Protein AF-A0A9D5L2H2-F1 (afdb_monomer_lite)

Sequence (127 aa):
MCIFLFWACKDDEPVLTFNGHTYTYNIGDNKTLVATLNGVRITEKDGEVVFYTPDNKIGSFTLNALIPGHDSVSIAGVELTTLPDNSGIAFKGEAIVSETEKIVFDGTIINTVLTINIDTVPLSQQS

pLDDT: mean 82.9, std 18.1, range [35.53, 98.31]

Radius of gyration: 18.74 Å; chains: 1; bounding box: 54×39×61 Å

Foldseek 3Di:
DDDDDPDPDPPPDPQPDQAPHKDKAFQDDPQLEFEAEQNHTDNDRGWMWIWHDNGQQWIKIWTAPRDPPDRIDIDGGWGWDQDPVSQWIKTWDKAAPDPFWIKTKIWIQGPSHTYMYIYIDTDPPPD

Structure (mmCIF, N/CA/C/O backbone):
data_AF-A0A9D5L2H2-F1
#
_entry.id   AF-A0A9D5L2H2-F1
#
loop_
_atom_site.group_PDB
_atom_site.id
_atom_site.type_symbol
_atom_site.label_atom_id
_atom_site.label_alt_id
_atom_site.label_comp_id
_atom_site.label_asym_id
_atom_site.label_entity_id
_atom_site.label_seq_id
_atom_site.pdbx_PDB_ins_code
_atom_site.Cartn_x
_atom_site.Cartn_y
_atom_site.Cartn_z
_atom_site.occupancy
_atom_site.B_iso_or_equiv
_atom_site.auth_seq_id
_atom_site.auth_comp_id
_atom_site.auth_asym_id
_atom_site.auth_atom_id
_atom_site.pdbx_PDB_model_num
ATOM 1 N N . MET A 1 1 ? 37.220 -1.274 -47.330 1.00 39.69 1 MET A N 1
ATOM 2 C CA . MET A 1 1 ? 37.584 -1.102 -45.909 1.00 39.69 1 MET A CA 1
ATOM 3 C C . MET A 1 1 ? 36.446 -0.340 -45.248 1.00 39.69 1 MET A C 1
ATOM 5 O O . MET A 1 1 ? 36.389 0.874 -45.371 1.00 39.69 1 MET A O 1
ATOM 9 N N . CYS A 1 2 ? 35.468 -1.056 -44.693 1.00 35.53 2 CYS A N 1
ATOM 10 C CA . CYS A 1 2 ? 34.311 -0.455 -44.029 1.00 35.53 2 CYS A CA 1
ATOM 11 C C . CYS A 1 2 ? 34.608 -0.394 -42.534 1.00 35.53 2 CYS A C 1
ATOM 13 O O . CYS A 1 2 ? 34.794 -1.427 -41.896 1.00 35.53 2 CYS A O 1
ATOM 15 N N . ILE A 1 3 ? 34.712 0.822 -42.009 1.00 46.62 3 ILE A N 1
ATOM 16 C CA . ILE A 1 3 ? 34.893 1.078 -40.585 1.00 46.62 3 ILE A CA 1
ATOM 17 C C . ILE A 1 3 ? 33.497 1.047 -39.959 1.00 46.62 3 ILE A C 1
ATOM 19 O O . ILE A 1 3 ? 32.692 1.945 -40.194 1.00 46.62 3 ILE A O 1
ATOM 23 N N . PHE A 1 4 ? 33.205 -0.004 -39.195 1.00 37.72 4 PHE A N 1
ATOM 24 C CA . PHE A 1 4 ? 32.043 -0.058 -38.313 1.00 37.72 4 PHE A CA 1
ATOM 25 C C . PHE A 1 4 ? 32.435 0.590 -36.984 1.00 37.72 4 PHE A C 1
ATOM 27 O O . PHE A 1 4 ? 33.163 0.000 -36.188 1.00 37.72 4 PHE A O 1
ATOM 34 N N . LEU A 1 5 ? 31.989 1.825 -36.760 1.00 45.66 5 LEU A N 1
ATOM 35 C CA . LEU A 1 5 ? 32.039 2.443 -35.439 1.00 45.66 5 LEU A CA 1
ATOM 36 C C . LEU A 1 5 ? 30.825 1.939 -34.661 1.00 45.66 5 LEU A C 1
ATOM 38 O O . LEU A 1 5 ? 29.716 2.440 -34.836 1.00 45.66 5 LEU A O 1
ATOM 42 N N . PHE A 1 6 ? 31.037 0.917 -33.834 1.00 41.62 6 PHE A N 1
ATOM 43 C CA . PHE A 1 6 ? 30.082 0.547 -32.800 1.00 41.62 6 PHE A CA 1
ATOM 44 C C . PHE A 1 6 ? 29.955 1.734 -31.844 1.00 41.62 6 PHE A C 1
ATOM 46 O O . PHE A 1 6 ? 30.885 2.057 -31.105 1.00 41.62 6 PHE A O 1
ATOM 53 N N . TRP A 1 7 ? 28.809 2.411 -31.893 1.00 40.84 7 TRP A N 1
ATOM 54 C CA . TRP A 1 7 ? 28.344 3.197 -30.761 1.00 40.84 7 TRP A CA 1
ATOM 55 C C . TRP A 1 7 ? 28.297 2.257 -29.560 1.00 40.84 7 TRP A C 1
ATOM 57 O O . TRP A 1 7 ? 27.626 1.225 -29.605 1.00 40.84 7 TRP A O 1
ATOM 67 N N . ALA A 1 8 ? 29.054 2.591 -28.518 1.00 37.38 8 ALA A N 1
ATOM 68 C CA . ALA A 1 8 ? 28.942 1.934 -27.232 1.00 37.38 8 ALA A CA 1
ATOM 69 C C . ALA A 1 8 ? 27.485 2.072 -26.771 1.00 37.38 8 ALA A C 1
ATOM 71 O O . ALA A 1 8 ? 27.028 3.179 -26.474 1.00 37.38 8 ALA A O 1
ATOM 72 N N . CYS A 1 9 ? 26.745 0.960 -26.777 1.00 41.16 9 CYS A N 1
ATOM 73 C CA . CYS A 1 9 ? 25.506 0.861 -26.025 1.00 41.16 9 CYS A CA 1
ATOM 74 C C . CYS A 1 9 ? 25.883 1.136 -24.575 1.00 41.16 9 CYS A C 1
ATOM 76 O O . CYS A 1 9 ? 26.729 0.450 -24.005 1.00 41.16 9 CYS A O 1
ATOM 78 N N . LYS A 1 10 ? 25.321 2.207 -24.022 1.00 43.88 10 LYS A N 1
ATOM 79 C CA . LYS A 1 10 ? 25.312 2.423 -22.585 1.00 43.88 10 LYS A CA 1
ATOM 80 C C . LYS A 1 10 ? 24.531 1.233 -22.040 1.00 43.88 10 LYS A C 1
ATOM 82 O O . LYS A 1 10 ? 23.379 1.081 -22.432 1.00 43.88 10 LYS A O 1
ATOM 87 N N . ASP A 1 11 ? 25.199 0.357 -21.295 1.00 43.47 11 ASP A N 1
ATOM 88 C CA . ASP A 1 11 ? 24.562 -0.785 -20.650 1.00 43.47 11 ASP A CA 1
ATOM 89 C C . ASP A 1 11 ? 23.291 -0.280 -19.964 1.00 43.47 11 ASP A C 1
ATOM 91 O O . ASP A 1 11 ? 23.359 0.597 -19.098 1.00 43.47 11 ASP A O 1
ATOM 95 N N . ASP A 1 12 ? 22.141 -0.755 -20.445 1.00 49.25 12 ASP A N 1
ATOM 96 C CA . ASP A 1 12 ? 20.851 -0.499 -19.828 1.00 49.25 12 ASP A CA 1
ATOM 97 C C . ASP A 1 12 ? 20.956 -1.026 -18.397 1.00 49.25 12 ASP A C 1
ATOM 99 O O . ASP A 1 12 ? 20.982 -2.237 -18.161 1.00 49.25 12 ASP A O 1
ATOM 103 N N . GLU A 1 13 ? 21.075 -0.112 -17.432 1.00 46.97 13 GLU A N 1
ATOM 104 C CA . GLU A 1 13 ? 20.855 -0.463 -16.037 1.00 46.97 13 GLU A CA 1
ATOM 105 C C . GLU A 1 13 ? 19.493 -1.160 -15.974 1.00 46.97 13 GLU A C 1
ATOM 107 O O . GLU A 1 13 ? 18.538 -0.663 -16.582 1.00 46.97 13 GLU A O 1
ATOM 112 N N . PRO A 1 14 ? 19.377 -2.324 -15.312 1.00 47.28 14 PRO A N 1
ATOM 113 C CA . PRO A 1 14 ? 18.119 -3.043 -15.258 1.00 47.28 14 PRO A CA 1
ATOM 114 C C . PRO A 1 14 ? 17.104 -2.178 -14.512 1.00 47.28 14 PRO A C 1
ATOM 116 O O . PRO A 1 14 ? 17.044 -2.174 -13.285 1.00 47.28 14 PRO A O 1
ATOM 119 N N . VAL A 1 15 ? 16.301 -1.428 -15.263 1.00 54.47 15 VAL A N 1
ATOM 120 C CA . VAL A 1 15 ? 15.156 -0.707 -14.724 1.00 54.47 15 VAL A CA 1
ATOM 121 C C . VAL A 1 15 ? 14.212 -1.777 -14.199 1.00 54.47 15 VAL A C 1
ATOM 123 O O . VAL A 1 15 ? 13.668 -2.569 -14.976 1.00 54.47 15 VAL A O 1
ATOM 126 N N . LEU A 1 16 ? 14.036 -1.833 -12.877 1.00 61.59 16 LEU A N 1
ATOM 127 C CA . LEU A 1 16 ? 13.024 -2.682 -12.257 1.00 61.59 16 LEU A CA 1
ATOM 128 C C . LEU A 1 16 ? 11.674 -2.354 -12.898 1.00 61.59 16 LEU A C 1
ATOM 130 O O . LEU A 1 16 ? 11.125 -1.269 -12.710 1.00 61.59 16 LEU A O 1
ATOM 134 N N . THR A 1 17 ? 11.179 -3.279 -13.718 1.00 62.12 17 THR A N 1
ATOM 135 C CA . THR A 1 17 ? 9.981 -3.071 -14.526 1.00 62.12 17 THR A CA 1
ATOM 136 C C . THR A 1 17 ? 8.848 -3.918 -13.968 1.00 62.12 17 THR A C 1
ATOM 138 O O . THR A 1 17 ? 8.903 -5.142 -14.044 1.00 62.12 17 THR A O 1
ATOM 141 N N . PHE A 1 18 ? 7.819 -3.259 -13.430 1.00 69.81 18 PHE A N 1
ATOM 142 C CA . PHE A 1 18 ? 6.609 -3.893 -12.897 1.00 69.81 18 PHE A CA 1
ATOM 143 C C . PHE A 1 18 ? 5.391 -3.734 -13.834 1.00 69.81 18 PHE A C 1
ATOM 145 O O . PHE A 1 18 ? 4.295 -4.195 -13.518 1.00 69.81 18 PHE A O 1
ATOM 152 N N . ASN A 1 19 ? 5.575 -3.085 -14.990 1.00 67.94 19 ASN A N 1
ATOM 153 C CA . ASN A 1 19 ? 4.506 -2.662 -15.899 1.00 67.94 19 ASN A CA 1
ATOM 154 C C . ASN A 1 19 ? 3.540 -3.788 -16.280 1.00 67.94 19 ASN A C 1
ATOM 156 O O . ASN A 1 19 ? 3.940 -4.790 -16.870 1.00 67.94 19 ASN A O 1
ATOM 160 N N . GLY A 1 20 ? 2.250 -3.568 -16.017 1.00 66.56 20 GLY A N 1
ATOM 161 C CA . GLY A 1 20 ? 1.171 -4.451 -16.458 1.00 66.56 20 GLY A CA 1
ATOM 162 C C . GLY A 1 20 ? 1.059 -5.752 -15.663 1.00 66.56 20 GLY A C 1
ATOM 163 O O . GLY A 1 20 ? 0.331 -6.654 -16.078 1.00 66.56 20 GLY A O 1
ATOM 164 N N . HIS A 1 21 ? 1.745 -5.855 -14.524 1.00 76.19 21 HIS A N 1
ATOM 165 C CA . HIS A 1 21 ? 1.717 -7.030 -13.664 1.00 76.19 21 HIS A CA 1
ATOM 166 C C . HIS A 1 21 ? 1.126 -6.708 -12.290 1.00 76.19 21 HIS A C 1
ATOM 168 O O . HIS A 1 21 ? 1.289 -5.618 -11.743 1.00 76.19 21 HIS A O 1
ATOM 174 N N . THR A 1 22 ? 0.408 -7.687 -11.743 1.00 83.31 22 THR A N 1
ATOM 175 C CA . THR A 1 22 ? -0.062 -7.678 -10.355 1.00 83.31 22 THR A CA 1
ATOM 176 C C . THR A 1 22 ? 0.908 -8.501 -9.517 1.00 83.31 22 THR A C 1
ATOM 178 O O . THR A 1 22 ? 1.263 -9.614 -9.907 1.00 83.31 22 THR A O 1
ATOM 181 N N . TYR A 1 23 ? 1.319 -7.960 -8.376 1.00 87.00 23 TYR A N 1
ATOM 182 C CA . TYR A 1 23 ? 2.245 -8.585 -7.441 1.00 87.00 23 TYR A CA 1
ATOM 183 C C . TYR A 1 23 ? 1.581 -8.712 -6.077 1.00 87.00 23 TYR A C 1
ATOM 185 O O . TYR A 1 23 ? 1.032 -7.743 -5.558 1.00 87.00 23 TYR A O 1
ATOM 193 N N . THR A 1 24 ? 1.660 -9.900 -5.490 1.00 88.81 24 THR A N 1
ATOM 194 C CA . THR A 1 24 ? 1.123 -10.182 -4.157 1.00 88.81 24 THR A CA 1
ATOM 195 C C . THR A 1 24 ? 2.273 -10.340 -3.167 1.00 88.81 24 THR A C 1
ATOM 197 O O . THR A 1 24 ? 3.195 -11.126 -3.396 1.00 88.81 24 THR A O 1
ATOM 200 N N . TYR A 1 25 ? 2.216 -9.588 -2.072 1.00 87.12 25 TYR A N 1
ATOM 201 C CA . TYR A 1 25 ? 3.207 -9.562 -1.001 1.00 87.12 25 TYR A CA 1
ATOM 202 C C . TYR A 1 25 ? 2.545 -9.988 0.307 1.00 87.12 25 TYR A C 1
ATOM 204 O O . TYR A 1 25 ? 1.572 -9.368 0.711 1.00 87.12 25 TYR A O 1
ATOM 212 N N . ASN A 1 26 ? 3.087 -10.998 0.992 1.00 86.62 26 ASN A N 1
ATOM 213 C CA . ASN A 1 26 ? 2.444 -11.601 2.167 1.00 86.62 26 ASN A CA 1
ATOM 214 C C . ASN A 1 26 ? 3.339 -11.553 3.405 1.00 86.62 26 ASN A C 1
ATOM 216 O O . ASN A 1 26 ? 4.563 -11.717 3.314 1.00 86.62 26 ASN A O 1
ATOM 220 N N . ILE A 1 27 ? 2.724 -11.384 4.577 1.00 78.81 27 ILE A N 1
ATOM 221 C CA . ILE A 1 27 ? 3.388 -11.561 5.866 1.00 78.81 27 ILE A CA 1
ATOM 222 C C . ILE A 1 27 ? 3.557 -13.064 6.102 1.00 78.81 27 ILE A C 1
ATOM 224 O O . ILE A 1 27 ? 2.619 -13.772 6.445 1.00 78.81 27 ILE A O 1
ATOM 228 N N . GLY A 1 28 ? 4.770 -13.582 5.913 1.00 71.31 28 GLY A N 1
ATOM 229 C CA . GLY A 1 28 ? 5.041 -15.005 6.128 1.00 71.31 28 GLY A CA 1
ATOM 230 C C . GLY A 1 28 ? 6.068 -15.585 5.166 1.00 71.31 28 GLY A C 1
ATOM 231 O O . GLY A 1 28 ? 7.090 -14.952 4.889 1.00 71.31 28 GLY A O 1
ATOM 232 N N . ASP A 1 29 ? 5.825 -16.821 4.718 1.00 53.50 29 ASP A N 1
ATOM 233 C CA . ASP A 1 29 ? 6.781 -17.624 3.950 1.00 53.50 29 ASP A CA 1
ATOM 234 C C . ASP A 1 29 ? 7.254 -16.875 2.688 1.00 53.50 29 ASP A C 1
ATOM 236 O O . ASP A 1 29 ? 6.457 -16.402 1.883 1.00 53.50 29 ASP A O 1
ATOM 240 N N . ASN A 1 30 ? 8.583 -16.755 2.559 1.00 59.62 30 ASN A N 1
ATOM 241 C CA . ASN A 1 30 ? 9.364 -15.934 1.614 1.00 59.62 30 ASN A CA 1
ATOM 242 C C . ASN A 1 30 ? 9.543 -14.427 1.920 1.00 59.62 30 ASN A C 1
ATOM 244 O O . ASN A 1 30 ? 10.266 -13.773 1.174 1.00 59.62 30 ASN A O 1
ATOM 248 N N . LYS A 1 31 ? 9.018 -13.887 3.037 1.00 64.69 31 LYS A N 1
ATOM 249 C CA . LYS A 1 31 ? 9.293 -12.526 3.577 1.00 64.69 31 LYS A CA 1
ATOM 250 C C . LYS A 1 31 ? 9.336 -11.401 2.528 1.00 64.69 31 LYS A C 1
ATOM 252 O O . LYS A 1 31 ? 10.200 -10.526 2.589 1.00 64.69 31 LYS A O 1
ATOM 257 N N . THR A 1 32 ? 8.411 -11.405 1.574 1.00 86.25 32 THR A N 1
ATOM 258 C CA . THR A 1 32 ? 8.345 -10.343 0.561 1.00 86.25 32 THR A CA 1
ATOM 259 C C . THR A 1 32 ? 7.601 -9.106 1.069 1.00 86.25 32 THR A C 1
ATOM 261 O O . THR A 1 32 ? 7.681 -8.069 0.423 1.00 86.25 32 THR A O 1
ATOM 264 N N . LEU A 1 33 ? 6.948 -9.172 2.241 1.00 90.69 33 LEU A N 1
ATOM 265 C CA . LEU A 1 33 ? 6.288 -8.042 2.900 1.00 90.69 33 LEU A CA 1
ATOM 266 C C . LEU A 1 33 ? 6.905 -7.716 4.269 1.00 90.69 33 LEU A C 1
ATOM 268 O O . LEU A 1 33 ? 7.042 -8.573 5.147 1.00 90.69 33 LEU A O 1
ATOM 272 N N . VAL A 1 34 ? 7.214 -6.439 4.474 1.00 92.50 34 VAL A N 1
ATOM 273 C CA . VAL A 1 34 ? 7.539 -5.836 5.766 1.00 92.50 34 VAL A CA 1
ATOM 274 C C . VAL A 1 34 ? 6.549 -4.705 6.020 1.00 92.50 34 VAL A C 1
ATOM 276 O O . VAL A 1 34 ? 6.673 -3.641 5.427 1.00 92.50 34 VAL A O 1
ATOM 279 N N . ALA A 1 35 ? 5.572 -4.930 6.896 1.00 93.00 35 ALA A N 1
ATOM 280 C CA . ALA A 1 35 ? 4.545 -3.943 7.206 1.00 93.00 35 ALA A CA 1
ATOM 281 C C . ALA A 1 35 ? 4.639 -3.461 8.661 1.00 93.00 35 ALA A C 1
ATOM 283 O O . ALA A 1 35 ? 4.834 -4.262 9.584 1.00 93.00 35 ALA A O 1
ATOM 284 N N . THR A 1 36 ? 4.474 -2.157 8.856 1.00 94.88 36 THR A N 1
ATOM 285 C CA . THR A 1 36 ? 4.405 -1.500 10.165 1.00 94.88 36 THR A CA 1
ATOM 286 C C . THR A 1 36 ? 3.104 -0.709 10.250 1.00 94.88 36 THR A C 1
ATOM 288 O O . THR A 1 36 ? 2.799 0.042 9.329 1.00 94.88 36 THR A O 1
ATOM 291 N N . LEU A 1 37 ? 2.366 -0.849 11.351 1.00 94.88 37 LEU A N 1
ATOM 292 C CA . LEU A 1 37 ? 1.167 -0.073 11.663 1.00 94.88 37 LEU A CA 1
ATOM 293 C C . LEU A 1 37 ? 1.386 0.726 12.950 1.00 94.88 37 LEU A C 1
ATOM 295 O O . LEU A 1 37 ? 1.683 0.133 13.988 1.00 94.88 37 LEU A O 1
ATOM 299 N N . ASN A 1 38 ? 1.231 2.050 12.901 1.00 95.12 38 ASN A N 1
ATOM 300 C CA . ASN A 1 38 ? 1.420 2.959 14.039 1.00 95.12 38 ASN A CA 1
ATOM 301 C C . ASN A 1 38 ? 2.760 2.720 14.764 1.00 95.12 38 ASN A C 1
ATOM 303 O O . ASN A 1 38 ? 2.829 2.642 15.993 1.00 95.12 38 ASN A O 1
ATOM 307 N N . GLY A 1 39 ? 3.830 2.506 13.992 1.00 92.62 39 GLY A N 1
ATOM 308 C CA . GLY A 1 39 ? 5.170 2.192 14.502 1.00 92.62 39 GLY A CA 1
ATOM 309 C C . GLY A 1 39 ? 5.385 0.754 15.006 1.00 92.62 39 GLY A C 1
ATOM 310 O O . GLY A 1 39 ? 6.502 0.415 15.399 1.00 92.62 39 GLY A O 1
ATOM 311 N N . VAL A 1 40 ? 4.369 -0.115 14.975 1.00 93.62 40 VAL A N 1
ATOM 312 C CA . VAL A 1 40 ? 4.463 -1.520 15.406 1.00 93.62 40 VAL A CA 1
ATOM 313 C C . VAL A 1 40 ? 4.514 -2.452 14.200 1.00 93.62 40 VAL A C 1
ATOM 315 O O . VAL A 1 40 ? 3.675 -2.388 13.306 1.00 93.62 40 VAL A O 1
ATOM 318 N N . ARG A 1 41 ? 5.496 -3.358 14.168 1.00 91.75 41 ARG A N 1
ATOM 319 C CA . ARG A 1 41 ? 5.616 -4.345 13.088 1.00 91.75 41 ARG A CA 1
ATOM 320 C C . ARG A 1 41 ? 4.442 -5.325 13.122 1.00 91.75 41 ARG A C 1
ATOM 322 O O . ARG A 1 41 ? 4.229 -5.982 14.139 1.00 91.75 41 ARG A O 1
ATOM 329 N N . ILE A 1 42 ? 3.764 -5.488 11.990 1.00 88.62 42 ILE A N 1
ATOM 330 C CA . ILE A 1 42 ? 2.721 -6.500 11.823 1.00 88.62 42 ILE A CA 1
ATOM 331 C C . ILE A 1 42 ? 3.400 -7.860 11.622 1.00 88.62 42 ILE A C 1
ATOM 333 O O . ILE A 1 42 ? 4.285 -8.020 10.776 1.00 88.62 42 ILE A O 1
ATOM 337 N N . THR A 1 43 ? 3.021 -8.838 12.440 1.00 82.19 43 THR A N 1
ATOM 338 C CA . THR A 1 43 ? 3.553 -10.212 12.401 1.00 82.19 43 THR A CA 1
ATOM 339 C C . THR A 1 43 ? 2.466 -11.265 12.209 1.00 82.19 43 THR A C 1
ATOM 341 O O . THR A 1 43 ? 2.772 -12.458 12.187 1.00 82.19 43 THR A O 1
ATOM 344 N N . GLU A 1 44 ? 1.212 -10.836 12.066 1.00 72.25 44 GLU A N 1
ATOM 345 C CA . GLU A 1 44 ? 0.083 -11.720 11.802 1.00 72.25 44 GLU A CA 1
ATOM 346 C C . GLU A 1 44 ? 0.229 -12.381 10.433 1.00 72.25 44 GLU A C 1
ATOM 348 O O . GLU A 1 44 ? 0.582 -11.738 9.448 1.00 72.25 44 GLU A O 1
ATOM 353 N N . LYS A 1 45 ? -0.033 -13.688 10.387 1.00 67.19 45 LYS A N 1
ATOM 354 C CA . LYS A 1 45 ? 0.233 -14.551 9.229 1.00 67.19 45 LYS A CA 1
ATOM 355 C C . LYS A 1 45 ? -0.641 -14.237 8.003 1.00 67.19 45 LYS A C 1
ATOM 357 O O . LYS A 1 45 ? -0.327 -14.700 6.912 1.00 67.19 45 LYS A O 1
ATOM 362 N N . ASP A 1 46 ? -1.696 -13.447 8.182 1.00 76.56 46 ASP A N 1
ATOM 363 C CA . ASP A 1 46 ? -2.725 -13.223 7.164 1.00 76.56 46 ASP A CA 1
ATOM 364 C C . ASP A 1 46 ? -2.648 -11.832 6.508 1.00 76.56 46 ASP A C 1
ATOM 366 O O . ASP A 1 46 ? -3.456 -11.521 5.638 1.00 76.56 46 ASP A O 1
ATOM 370 N N . GLY A 1 47 ? -1.674 -10.994 6.885 1.00 88.06 47 GLY A N 1
ATOM 371 C CA . GLY A 1 47 ? -1.494 -9.686 6.255 1.00 88.06 47 GLY A CA 1
ATOM 372 C C . GLY A 1 47 ? -0.951 -9.798 4.827 1.00 88.06 47 GLY A C 1
ATOM 373 O O . GLY A 1 47 ? 0.056 -10.471 4.585 1.00 88.06 47 GLY A O 1
ATOM 374 N N . GLU A 1 48 ? -1.577 -9.095 3.886 1.00 92.56 48 GLU A N 1
ATOM 375 C CA . GLU A 1 48 ? -1.218 -9.113 2.464 1.00 92.56 48 GLU A CA 1
ATOM 376 C C . GLU A 1 48 ? -1.297 -7.706 1.846 1.00 92.56 48 GLU A C 1
ATOM 378 O O . GLU A 1 48 ? -2.145 -6.885 2.199 1.00 92.56 48 GLU A O 1
ATOM 383 N N . VAL A 1 49 ? -0.411 -7.431 0.886 1.00 93.88 49 VAL A N 1
ATOM 384 C CA . VAL A 1 49 ? -0.486 -6.279 -0.015 1.00 93.88 49 VAL A CA 1
ATOM 385 C C . VAL A 1 49 ? -0.513 -6.765 -1.458 1.00 93.88 49 VAL A C 1
ATOM 387 O O . VAL A 1 49 ? 0.436 -7.394 -1.927 1.00 93.88 49 VAL A O 1
ATOM 390 N N . VAL A 1 50 ? -1.562 -6.406 -2.194 1.00 94.25 50 VAL A N 1
ATOM 391 C CA . VAL A 1 50 ? -1.620 -6.574 -3.650 1.00 94.25 50 VAL A CA 1
ATOM 392 C C . VAL A 1 50 ? -1.250 -5.254 -4.311 1.00 94.25 50 VAL A C 1
ATOM 394 O O . VAL A 1 50 ? -1.945 -4.255 -4.141 1.00 94.25 50 VAL A O 1
ATOM 397 N N . PHE A 1 51 ? -0.162 -5.250 -5.071 1.00 93.62 51 PHE A N 1
ATOM 398 C CA . PHE A 1 51 ? 0.340 -4.100 -5.813 1.00 93.62 51 PHE A CA 1
ATOM 399 C C . PHE A 1 51 ? 0.114 -4.283 -7.312 1.00 93.62 51 PHE A C 1
ATOM 401 O O . PHE A 1 51 ? 0.357 -5.354 -7.870 1.00 93.62 51 PHE A O 1
ATOM 408 N N . TYR A 1 52 ? -0.290 -3.210 -7.978 1.00 93.06 52 TYR A N 1
ATOM 409 C CA . TYR A 1 52 ? -0.381 -3.144 -9.430 1.00 93.06 52 TYR A CA 1
ATOM 410 C C . TYR A 1 52 ? 0.118 -1.790 -9.929 1.00 93.06 52 TYR A C 1
ATOM 412 O O . TYR A 1 52 ? -0.153 -0.758 -9.317 1.00 93.06 52 TYR A O 1
ATOM 420 N N . THR A 1 53 ? 0.803 -1.785 -11.071 1.00 92.19 53 THR A N 1
ATOM 421 C CA . THR A 1 53 ? 1.163 -0.559 -11.787 1.00 92.19 53 THR A CA 1
ATOM 422 C C . THR A 1 53 ? 1.098 -0.774 -13.304 1.00 92.19 53 THR A C 1
ATOM 424 O O . THR A 1 53 ? 1.611 -1.777 -13.808 1.00 92.19 53 THR A O 1
ATOM 427 N N . PRO A 1 54 ? 0.473 0.139 -14.072 1.00 87.94 54 PRO A N 1
ATOM 428 C CA . PRO A 1 54 ? 0.500 0.069 -15.527 1.00 87.94 54 PRO A CA 1
ATOM 429 C C . PRO A 1 54 ? 1.840 0.529 -16.126 1.00 87.94 54 PRO A C 1
ATOM 431 O O . PRO A 1 54 ? 2.189 0.078 -17.214 1.00 87.94 54 PRO A O 1
ATOM 434 N N . ASP A 1 55 ? 2.570 1.431 -15.460 1.00 86.81 55 ASP A N 1
ATOM 435 C CA . ASP A 1 55 ? 3.667 2.190 -16.081 1.00 86.81 55 ASP A CA 1
ATOM 436 C C . ASP A 1 55 ? 4.840 2.562 -15.147 1.00 86.81 55 ASP A C 1
ATOM 438 O O . ASP A 1 55 ? 5.671 3.396 -15.516 1.00 86.81 55 ASP A O 1
ATOM 442 N N . ASN A 1 56 ? 4.914 1.975 -13.948 1.00 86.06 56 ASN A N 1
ATOM 443 C CA . ASN A 1 56 ? 5.871 2.281 -12.874 1.00 86.06 56 ASN A CA 1
ATOM 444 C C . ASN A 1 56 ? 5.844 3.738 -12.373 1.00 86.06 56 ASN A C 1
ATOM 446 O O . ASN A 1 56 ? 6.715 4.116 -11.591 1.00 86.06 56 ASN A O 1
ATOM 450 N N . LYS A 1 57 ? 4.874 4.559 -12.795 1.00 91.38 57 LYS A N 1
ATOM 451 C CA . LYS A 1 57 ? 4.702 5.949 -12.335 1.00 91.38 57 LYS A CA 1
ATOM 452 C C . LYS A 1 57 ? 3.488 6.102 -11.443 1.00 91.38 57 LYS A C 1
ATOM 454 O O . LYS A 1 57 ? 3.498 6.924 -10.534 1.00 91.38 57 LYS A O 1
ATOM 459 N N . ILE A 1 58 ? 2.448 5.320 -11.706 1.00 93.94 58 ILE A N 1
ATOM 460 C CA . ILE A 1 58 ? 1.235 5.292 -10.897 1.00 93.94 58 ILE A CA 1
ATOM 461 C C . ILE A 1 58 ? 0.996 3.862 -10.425 1.00 93.94 58 ILE A C 1
ATOM 463 O O . ILE A 1 58 ? 1.153 2.915 -11.188 1.00 93.94 58 ILE A O 1
ATOM 467 N N . GLY A 1 59 ? 0.622 3.690 -9.164 1.00 93.25 59 GLY A N 1
ATOM 468 C CA . GLY A 1 59 ? 0.326 2.401 -8.560 1.00 93.25 59 GLY A CA 1
ATOM 469 C C . GLY A 1 59 ? -1.062 2.345 -7.937 1.00 93.25 59 GLY A C 1
ATOM 470 O O . GLY A 1 59 ? -1.683 3.363 -7.616 1.00 93.25 59 GLY A O 1
ATOM 471 N N . SER A 1 60 ? -1.532 1.124 -7.734 1.00 95.50 60 SER A N 1
ATOM 472 C CA . SER A 1 60 ? -2.644 0.810 -6.848 1.00 95.50 60 SER A CA 1
ATOM 473 C C . SER A 1 60 ? -2.234 -0.278 -5.867 1.00 95.50 60 SER A C 1
ATOM 475 O O . SER A 1 60 ? -1.513 -1.208 -6.232 1.00 95.50 60 SER A O 1
ATOM 477 N N . PHE A 1 61 ? -2.734 -0.165 -4.644 1.00 96.31 61 PHE A N 1
ATOM 478 C CA . PHE A 1 61 ? -2.468 -1.070 -3.539 1.00 96.31 61 PHE A CA 1
ATOM 479 C C . PHE A 1 61 ? -3.792 -1.561 -2.960 1.00 96.31 61 PHE A C 1
ATOM 481 O O . PHE A 1 61 ? -4.724 -0.780 -2.786 1.00 96.31 61 PHE A O 1
ATOM 488 N N . THR A 1 62 ? -3.868 -2.844 -2.635 1.00 96.62 62 THR A N 1
ATOM 489 C CA . THR A 1 62 ? -4.921 -3.398 -1.779 1.00 96.62 62 THR A CA 1
ATOM 490 C C . THR A 1 62 ? -4.258 -3.940 -0.526 1.00 96.62 62 THR A C 1
ATOM 492 O O . THR A 1 62 ? -3.384 -4.796 -0.631 1.00 96.62 62 THR A O 1
ATOM 495 N N . LEU A 1 63 ? -4.629 -3.402 0.632 1.00 95.25 63 LEU A N 1
ATOM 496 C CA . LEU A 1 63 ? -4.122 -3.782 1.947 1.00 95.25 63 LEU A CA 1
ATOM 497 C C . LEU A 1 63 ? -5.133 -4.733 2.589 1.00 95.25 63 LEU A C 1
ATOM 499 O O . LEU A 1 63 ? -6.197 -4.288 3.017 1.00 95.25 63 LEU A O 1
ATOM 503 N N . ASN A 1 64 ? -4.814 -6.020 2.644 1.00 93.38 64 ASN A N 1
ATOM 504 C CA . ASN A 1 64 ? -5.694 -7.068 3.154 1.00 93.38 64 ASN A CA 1
ATOM 505 C C . ASN A 1 64 ? -5.290 -7.434 4.583 1.00 93.38 64 ASN A C 1
ATOM 507 O O . ASN A 1 64 ? -4.128 -7.760 4.827 1.00 93.38 64 ASN A O 1
ATOM 511 N N . ALA A 1 65 ? -6.241 -7.363 5.520 1.00 90.94 65 ALA A N 1
ATOM 512 C CA . ALA A 1 65 ? -6.037 -7.678 6.939 1.00 90.94 65 ALA A CA 1
ATOM 513 C C . ALA A 1 65 ? -4.852 -6.936 7.607 1.00 90.94 65 ALA A C 1
ATOM 515 O O . ALA A 1 65 ? -4.237 -7.439 8.543 1.00 90.94 65 ALA A O 1
ATOM 516 N N . LEU A 1 66 ? -4.514 -5.730 7.128 1.00 91.31 66 LEU A N 1
ATOM 517 C CA . LEU A 1 66 ? -3.447 -4.896 7.707 1.00 91.31 66 LEU A CA 1
ATOM 518 C C . LEU A 1 66 ? -3.976 -3.762 8.588 1.00 91.31 66 LEU A C 1
ATOM 520 O O . LEU A 1 66 ? -3.246 -3.276 9.450 1.00 91.31 66 LEU A O 1
ATOM 524 N N . ILE A 1 67 ? -5.217 -3.321 8.365 1.00 92.00 67 ILE A N 1
ATOM 525 C CA . ILE A 1 67 ? -5.829 -2.199 9.084 1.00 92.00 67 ILE A CA 1
ATOM 526 C C . ILE A 1 67 ? -6.935 -2.750 9.997 1.00 92.00 67 ILE A C 1
ATOM 528 O O . ILE A 1 67 ? -7.901 -3.324 9.493 1.00 92.00 67 ILE A O 1
ATOM 532 N N . PRO A 1 68 ? -6.833 -2.602 11.329 1.00 89.31 68 PRO A N 1
ATOM 533 C CA . PRO A 1 68 ? -7.840 -3.099 12.260 1.00 89.31 68 PRO A CA 1
ATOM 534 C C . PRO A 1 68 ? -9.242 -2.573 11.941 1.00 89.31 68 PRO A C 1
ATOM 536 O O . PRO A 1 68 ? -9.428 -1.384 11.711 1.00 89.31 68 PRO A O 1
ATOM 539 N N . GLY A 1 69 ? -10.238 -3.460 11.950 1.00 90.00 69 GLY A N 1
ATOM 540 C CA . GLY A 1 69 ? -11.623 -3.105 11.616 1.00 90.00 69 GLY A CA 1
ATOM 541 C C . GLY A 1 69 ? -11.923 -3.035 10.115 1.00 90.00 69 GLY A C 1
ATOM 542 O O . GLY A 1 69 ? -13.077 -2.815 9.750 1.00 90.00 69 GLY A O 1
ATOM 543 N N . HIS A 1 70 ? -10.929 -3.276 9.255 1.00 90.44 70 HIS A N 1
ATOM 544 C CA . HIS A 1 70 ? -11.083 -3.302 7.805 1.00 90.44 70 HIS A CA 1
ATOM 545 C C . HIS A 1 70 ? -10.522 -4.602 7.220 1.00 90.44 70 HIS A C 1
ATOM 547 O O . HIS A 1 70 ? -9.321 -4.856 7.286 1.00 90.44 70 HIS A O 1
ATOM 553 N N . ASP A 1 71 ? -11.381 -5.399 6.579 1.00 90.31 71 ASP A N 1
ATOM 554 C CA . ASP A 1 71 ? -10.943 -6.622 5.890 1.00 90.31 71 ASP A CA 1
ATOM 555 C C . ASP A 1 71 ? -9.979 -6.297 4.736 1.00 90.31 71 ASP A C 1
ATOM 557 O O . ASP A 1 71 ? -8.986 -6.992 4.520 1.00 90.31 71 ASP A O 1
ATOM 561 N N . SER A 1 72 ? -10.267 -5.215 4.005 1.00 93.94 72 SER A N 1
ATOM 562 C CA . SER A 1 72 ? -9.480 -4.741 2.868 1.00 93.94 72 SER A CA 1
ATOM 563 C C . SER A 1 72 ? -9.594 -3.225 2.707 1.00 93.94 72 SER A C 1
ATOM 565 O O . SER A 1 72 ? -10.688 -2.664 2.799 1.00 93.94 72 SER A O 1
ATOM 567 N N . VAL A 1 73 ? -8.476 -2.571 2.384 1.00 95.19 73 VAL A N 1
ATOM 568 C CA . VAL A 1 73 ? -8.411 -1.155 1.990 1.00 95.19 73 VAL A CA 1
ATOM 569 C C . VAL A 1 73 ? -7.779 -1.038 0.606 1.00 95.19 73 VAL A C 1
ATOM 571 O O . VAL A 1 73 ? -6.633 -1.437 0.407 1.00 95.19 73 VAL A O 1
ATOM 574 N N . SER A 1 74 ? -8.504 -0.458 -0.352 1.00 95.62 74 SER A N 1
ATOM 575 C CA . SER A 1 74 ? -8.020 -0.248 -1.722 1.00 95.62 74 SER A CA 1
ATOM 576 C C . SER A 1 74 ? -7.635 1.210 -1.960 1.00 95.62 74 SER A C 1
ATOM 578 O O . SER A 1 74 ? -8.419 2.122 -1.712 1.00 95.62 74 SER A O 1
ATOM 580 N N . ILE A 1 75 ? -6.433 1.419 -2.488 1.00 96.12 75 ILE A N 1
ATOM 581 C CA . ILE A 1 75 ? -5.837 2.727 -2.754 1.00 96.12 75 ILE A CA 1
ATOM 582 C C . ILE A 1 75 ? -5.396 2.745 -4.213 1.00 96.12 75 ILE A C 1
ATOM 584 O O . ILE A 1 75 ? -4.666 1.861 -4.657 1.00 96.12 75 ILE A O 1
ATOM 588 N N . ALA A 1 76 ? -5.824 3.744 -4.972 1.00 95.31 76 ALA A N 1
ATOM 589 C CA . ALA A 1 76 ? -5.474 3.891 -6.380 1.00 95.31 76 ALA A CA 1
ATOM 590 C C . ALA A 1 76 ? -4.865 5.268 -6.641 1.00 95.31 76 ALA A C 1
ATOM 592 O O . ALA A 1 76 ? -5.103 6.210 -5.889 1.00 95.31 76 ALA A O 1
ATOM 593 N N . GLY A 1 77 ? -4.105 5.388 -7.731 1.00 94.88 77 GLY A N 1
ATOM 594 C CA . GLY A 1 77 ? -3.528 6.670 -8.134 1.00 94.88 77 GLY A CA 1
ATOM 595 C C . GLY A 1 77 ? -2.324 7.093 -7.292 1.00 94.88 77 GLY A C 1
ATOM 596 O O . GLY A 1 77 ? -2.057 8.283 -7.180 1.00 94.88 77 GLY A O 1
ATOM 597 N N . VAL A 1 78 ? -1.611 6.143 -6.683 1.00 96.81 78 VAL A N 1
ATOM 598 C CA . VAL A 1 78 ? -0.429 6.441 -5.867 1.00 96.81 78 VAL A CA 1
ATOM 599 C C . VAL A 1 78 ? 0.744 6.767 -6.780 1.00 96.81 78 VAL A C 1
ATOM 601 O O . VAL A 1 78 ? 1.110 5.951 -7.622 1.00 96.81 78 VAL A O 1
ATOM 604 N N . GLU A 1 79 ? 1.351 7.937 -6.606 1.00 96.56 79 GLU A N 1
ATOM 605 C CA . GLU A 1 79 ? 2.567 8.298 -7.334 1.00 96.56 79 GLU A CA 1
ATOM 606 C C . GLU A 1 79 ? 3.744 7.417 -6.897 1.00 96.56 79 GLU A C 1
ATOM 608 O O . GLU A 1 79 ? 4.021 7.237 -5.707 1.00 96.56 79 GLU A O 1
ATOM 613 N N . LEU A 1 80 ? 4.449 6.877 -7.887 1.00 94.94 80 LEU A N 1
ATOM 614 C CA . LEU A 1 80 ? 5.617 6.026 -7.728 1.00 94.94 80 LEU A CA 1
ATOM 615 C C . LEU A 1 80 ? 6.857 6.795 -8.178 1.00 94.94 80 LEU A C 1
ATOM 617 O O . LEU A 1 80 ? 6.887 7.396 -9.250 1.00 94.94 80 LEU A O 1
ATOM 621 N N . THR A 1 81 ? 7.898 6.771 -7.353 1.00 94.88 81 THR A N 1
ATOM 622 C CA . THR A 1 81 ? 9.174 7.430 -7.637 1.00 94.88 81 THR A CA 1
ATOM 623 C C . THR A 1 81 ? 10.284 6.393 -7.660 1.00 94.88 81 THR A C 1
ATOM 625 O O . THR A 1 81 ? 10.523 5.725 -6.658 1.00 94.88 81 THR A O 1
ATOM 628 N N . THR A 1 82 ? 10.993 6.257 -8.780 1.00 91.62 82 THR A N 1
ATOM 629 C CA . THR A 1 82 ? 12.216 5.444 -8.830 1.00 91.62 82 THR A CA 1
ATOM 630 C C . THR A 1 82 ? 13.268 6.037 -7.892 1.00 91.62 82 THR A C 1
ATOM 632 O O . THR A 1 82 ? 13.485 7.251 -7.881 1.00 91.62 82 THR A O 1
ATOM 635 N N . LEU A 1 83 ? 13.908 5.190 -7.085 1.00 89.38 83 LEU A N 1
ATOM 636 C CA . LEU A 1 83 ? 14.972 5.617 -6.180 1.00 89.38 83 LEU A CA 1
ATOM 637 C C . LEU A 1 83 ? 16.180 6.161 -6.971 1.00 89.38 83 LEU A C 1
ATOM 639 O O . LEU A 1 83 ? 16.432 5.689 -8.079 1.00 89.38 83 LEU A O 1
ATOM 643 N N . PRO A 1 84 ? 16.955 7.124 -6.427 1.00 88.62 84 PRO A N 1
ATOM 644 C CA . PRO A 1 84 ? 18.059 7.762 -7.156 1.00 88.62 84 PRO A CA 1
ATOM 645 C C . PRO A 1 84 ? 19.152 6.807 -7.651 1.00 88.62 84 PRO A C 1
ATOM 647 O O . PRO A 1 84 ? 19.877 7.138 -8.583 1.00 88.62 84 PRO A O 1
ATOM 650 N N . ASP A 1 85 ? 19.289 5.653 -7.005 1.00 87.31 85 ASP A N 1
ATOM 651 C CA . ASP A 1 85 ? 20.247 4.595 -7.326 1.00 87.31 85 ASP A CA 1
ATOM 652 C C . ASP A 1 85 ? 19.638 3.471 -8.185 1.00 87.31 85 ASP A C 1
ATOM 654 O O . ASP A 1 85 ? 20.255 2.420 -8.342 1.00 87.31 85 ASP A O 1
ATOM 658 N N . ASN A 1 86 ? 18.416 3.665 -8.699 1.00 84.06 86 ASN A N 1
ATOM 659 C CA . ASN A 1 86 ? 17.638 2.683 -9.459 1.00 84.06 86 ASN A CA 1
ATOM 660 C C . ASN A 1 86 ? 17.409 1.341 -8.731 1.00 84.06 86 ASN A C 1
ATOM 662 O O . ASN A 1 86 ? 16.983 0.365 -9.347 1.00 84.06 86 ASN A O 1
ATOM 666 N N . SER A 1 87 ? 17.623 1.283 -7.410 1.00 87.81 87 SER A N 1
ATOM 667 C CA . SER A 1 87 ? 17.497 0.048 -6.621 1.00 87.81 87 SER A CA 1
ATOM 668 C C . SER A 1 87 ? 16.049 -0.384 -6.367 1.00 87.81 87 SER A C 1
ATOM 670 O O . SER A 1 87 ? 15.799 -1.509 -5.923 1.00 87.81 87 SER A O 1
ATOM 672 N N . GLY A 1 88 ? 15.081 0.497 -6.632 1.00 90.81 88 GLY A N 1
ATOM 673 C CA . GLY A 1 88 ? 13.683 0.252 -6.315 1.00 90.81 88 GLY A CA 1
ATOM 674 C C . GLY A 1 88 ? 12.753 1.416 -6.617 1.00 90.81 88 GLY A C 1
ATOM 675 O O . G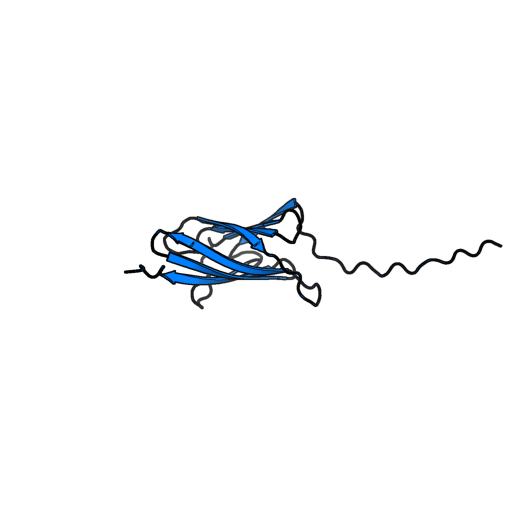LY A 1 88 ? 13.121 2.407 -7.252 1.00 90.81 88 GLY A O 1
ATOM 676 N N . ILE A 1 89 ? 11.527 1.274 -6.126 1.00 93.06 89 ILE A N 1
ATOM 677 C CA . ILE A 1 89 ? 10.464 2.279 -6.195 1.00 93.06 89 ILE A CA 1
ATOM 678 C C . ILE A 1 89 ? 10.124 2.711 -4.773 1.00 93.06 89 ILE A C 1
ATOM 680 O O . ILE A 1 89 ? 10.021 1.869 -3.887 1.00 93.06 89 ILE A O 1
ATOM 684 N N . ALA A 1 90 ? 9.922 4.006 -4.566 1.00 96.50 90 ALA A N 1
ATOM 685 C CA . ALA A 1 90 ? 9.343 4.586 -3.367 1.00 96.50 90 ALA A CA 1
ATOM 686 C C . ALA A 1 90 ? 7.941 5.124 -3.658 1.00 96.50 90 ALA A C 1
ATOM 688 O O . ALA A 1 90 ? 7.648 5.575 -4.768 1.00 96.50 90 ALA A O 1
ATOM 689 N N . PHE A 1 91 ? 7.085 5.104 -2.645 1.00 97.44 91 PHE 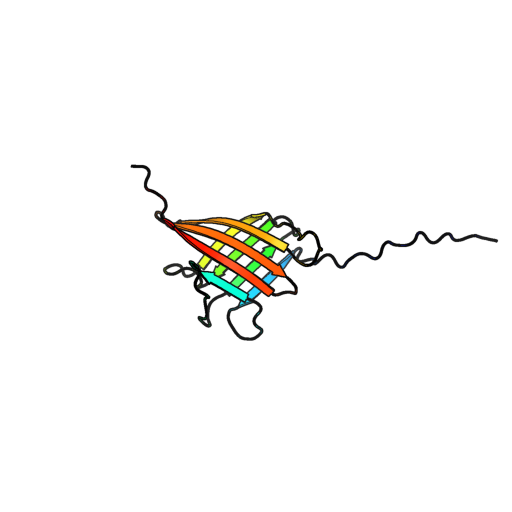A N 1
ATOM 690 C CA . PHE A 1 91 ? 5.730 5.631 -2.712 1.00 97.44 91 PHE A CA 1
ATOM 691 C C . PHE A 1 91 ? 5.324 6.222 -1.366 1.00 97.44 91 PHE A C 1
ATOM 693 O O . PHE A 1 91 ? 5.885 5.884 -0.324 1.00 97.44 91 PHE A O 1
ATOM 700 N N . LYS A 1 92 ? 4.345 7.123 -1.397 1.00 98.25 92 LYS A N 1
ATOM 701 C CA . LYS A 1 92 ? 3.708 7.690 -0.208 1.00 98.25 92 LYS A CA 1
ATOM 702 C C . LYS A 1 92 ? 2.327 8.224 -0.554 1.00 98.25 92 LYS A C 1
ATOM 704 O O . LYS A 1 92 ? 2.070 8.554 -1.711 1.00 98.25 92 LYS A O 1
ATOM 709 N N . GLY A 1 93 ? 1.467 8.362 0.442 1.00 96.62 93 GLY A N 1
ATOM 710 C CA . GLY A 1 93 ? 0.149 8.940 0.245 1.00 96.62 93 GLY A CA 1
ATOM 711 C C . GLY A 1 93 ? -0.717 8.892 1.489 1.00 96.62 93 GLY A C 1
ATOM 712 O O . GLY A 1 93 ? -0.263 8.590 2.592 1.00 96.62 93 GLY A O 1
ATOM 713 N N . GLU A 1 94 ? -1.989 9.199 1.282 1.00 96.06 94 GLU A N 1
ATOM 714 C CA . GLU A 1 94 ? -3.033 9.058 2.284 1.00 96.06 94 GLU A CA 1
ATOM 715 C C . GLU A 1 94 ? -4.311 8.524 1.637 1.00 96.06 94 GLU A C 1
ATOM 717 O O . GLU A 1 94 ? -4.549 8.731 0.446 1.00 96.06 94 GLU A O 1
ATOM 722 N N . ALA A 1 95 ? -5.125 7.821 2.418 1.00 94.81 95 ALA A N 1
ATOM 723 C CA . ALA A 1 95 ? -6.413 7.303 1.974 1.00 94.81 95 ALA A CA 1
ATOM 724 C C . ALA A 1 95 ? -7.423 7.349 3.120 1.00 94.81 95 ALA A C 1
ATOM 726 O O . ALA A 1 95 ? -7.119 6.942 4.238 1.00 94.81 95 ALA A O 1
ATOM 727 N N . ILE A 1 96 ? -8.632 7.835 2.845 1.00 94.25 96 ILE A N 1
ATOM 728 C CA . ILE A 1 96 ? -9.748 7.764 3.795 1.00 94.25 96 ILE A CA 1
A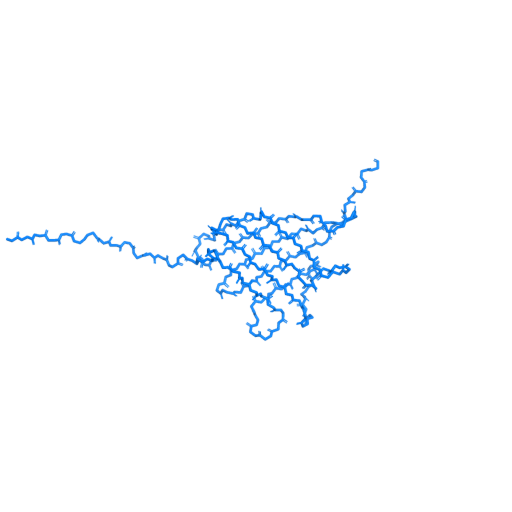TOM 729 C C . ILE A 1 96 ? -10.221 6.309 3.853 1.00 94.25 96 ILE A C 1
ATOM 731 O O . ILE A 1 96 ? -10.537 5.735 2.812 1.00 94.25 96 ILE A O 1
ATOM 735 N N . VAL A 1 97 ? -10.264 5.723 5.051 1.00 93.44 97 VAL A N 1
ATOM 736 C CA . VAL A 1 97 ? -10.654 4.313 5.254 1.00 93.44 97 VAL A CA 1
ATOM 737 C C . VAL A 1 97 ? -12.020 4.176 5.920 1.00 93.44 97 VAL A C 1
ATOM 739 O O . VAL A 1 97 ? -12.698 3.169 5.731 1.00 93.44 97 VAL A O 1
ATOM 742 N N . SER A 1 98 ? -12.472 5.209 6.634 1.00 90.75 98 SER A N 1
ATOM 743 C CA . SER A 1 98 ? -13.818 5.297 7.204 1.00 90.75 98 SER A CA 1
ATOM 744 C C . SER A 1 98 ? -14.281 6.753 7.317 1.00 90.75 98 SER A C 1
ATOM 746 O O . SER A 1 98 ? -13.539 7.683 7.008 1.00 90.75 98 SER A O 1
ATOM 748 N N . GLU A 1 99 ? -15.504 6.974 7.802 1.00 89.81 99 GLU A N 1
ATOM 749 C CA . GLU A 1 99 ? -16.033 8.322 8.072 1.00 89.81 99 GLU A CA 1
ATOM 750 C C . GLU A 1 99 ? -15.217 9.099 9.118 1.00 89.81 99 GLU A C 1
ATOM 752 O O . GLU A 1 99 ? -15.295 10.325 9.181 1.00 89.81 99 GLU A O 1
ATOM 757 N N . THR A 1 100 ? -14.435 8.401 9.945 1.00 91.06 100 THR A N 1
ATOM 758 C CA . THR A 1 100 ? -13.707 8.987 11.077 1.00 91.06 100 THR A CA 1
ATOM 759 C C . THR A 1 100 ? -12.203 8.790 11.000 1.00 91.06 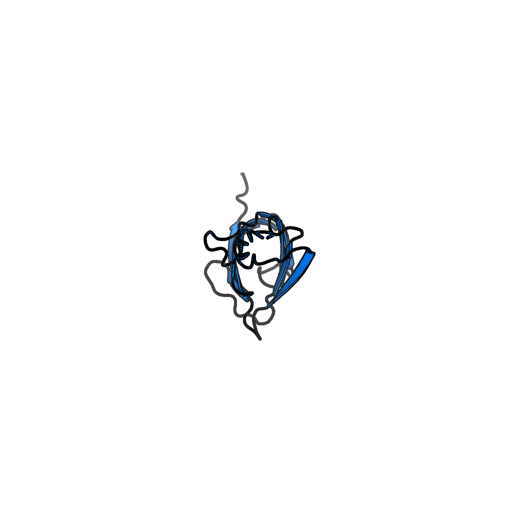100 THR A C 1
ATOM 761 O O . THR A 1 100 ? -11.492 9.267 11.881 1.00 91.06 100 THR A O 1
ATOM 764 N N . GLU A 1 101 ? -11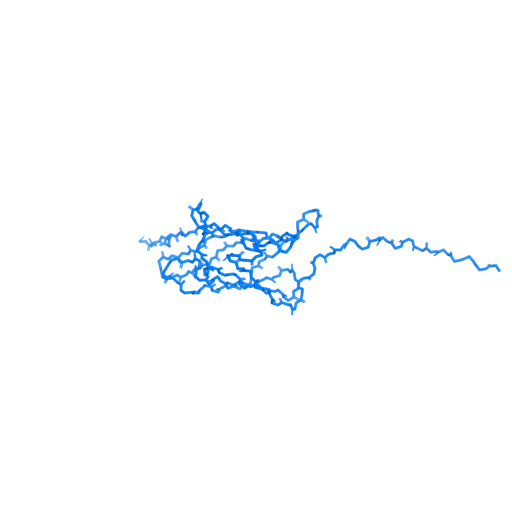.694 8.089 9.991 1.00 93.94 101 GLU A N 1
ATOM 765 C CA . GLU A 1 101 ? -10.294 7.678 9.938 1.00 93.94 101 GLU A CA 1
ATOM 766 C C . GLU A 1 101 ? -9.742 7.708 8.514 1.00 93.94 101 GLU A C 1
ATOM 768 O O . GLU A 1 101 ? -10.396 7.329 7.537 1.00 93.94 101 GLU A O 1
ATOM 773 N N . LYS A 1 102 ? -8.487 8.133 8.416 1.00 95.38 102 LYS A N 1
ATOM 774 C CA . LYS A 1 102 ? -7.644 7.938 7.245 1.00 95.38 102 LYS A CA 1
ATOM 775 C C . LYS A 1 102 ? -6.378 7.196 7.638 1.00 95.38 102 LYS A C 1
ATOM 777 O O . LYS A 1 102 ? -5.962 7.227 8.792 1.00 95.38 102 LYS A O 1
ATOM 782 N N . ILE A 1 103 ? -5.725 6.614 6.651 1.00 96.88 103 ILE A N 1
ATOM 783 C CA . ILE A 1 103 ? -4.349 6.152 6.766 1.00 96.88 103 ILE A CA 1
ATOM 784 C C . ILE A 1 103 ? -3.413 7.129 6.064 1.00 96.88 103 ILE A C 1
ATOM 786 O O . ILE A 1 103 ? -3.758 7.701 5.028 1.00 96.88 103 ILE A O 1
ATOM 790 N N . VAL A 1 104 ? -2.223 7.296 6.622 1.00 97.69 104 VAL A N 1
ATOM 791 C CA . VAL A 1 104 ? -1.061 7.907 5.975 1.00 97.69 104 VAL A CA 1
ATOM 792 C C . VAL A 1 104 ? -0.032 6.803 5.806 1.00 97.69 104 VAL A C 1
ATOM 794 O O . VAL A 1 104 ? 0.161 6.006 6.720 1.00 97.69 104 VAL A O 1
ATOM 797 N N . PHE A 1 105 ? 0.590 6.709 4.637 1.00 98.00 105 PHE A N 1
ATOM 798 C CA . PHE A 1 105 ? 1.519 5.624 4.355 1.00 98.00 105 PHE A CA 1
ATOM 799 C C . PHE A 1 105 ? 2.714 6.079 3.526 1.00 98.00 105 PHE A C 1
ATOM 801 O O . PHE A 1 105 ? 2.624 6.993 2.701 1.00 98.00 105 PHE A O 1
ATOM 808 N N . ASP A 1 106 ? 3.821 5.376 3.712 1.00 98.31 106 ASP A N 1
ATOM 809 C CA . ASP A 1 106 ? 5.015 5.435 2.881 1.00 98.31 106 ASP A CA 1
ATOM 810 C C . ASP A 1 106 ? 5.619 4.042 2.748 1.00 98.31 106 ASP A C 1
ATOM 812 O O . ASP A 1 106 ? 5.374 3.150 3.562 1.00 98.31 106 ASP A O 1
ATOM 816 N N . GLY A 1 107 ? 6.392 3.828 1.693 1.00 97.56 107 GLY A N 1
ATOM 817 C CA . GLY A 1 107 ? 7.028 2.543 1.503 1.00 97.56 107 GLY A CA 1
ATOM 818 C C . GLY A 1 107 ? 7.951 2.474 0.307 1.00 97.56 107 GLY A C 1
ATOM 819 O O . GLY A 1 107 ? 8.117 3.428 -0.459 1.00 97.56 107 GLY A O 1
ATOM 820 N N . THR A 1 108 ? 8.567 1.306 0.166 1.00 96.06 108 THR A N 1
ATOM 821 C CA . THR A 1 108 ? 9.474 0.982 -0.927 1.00 96.06 108 THR A CA 1
ATOM 822 C C . THR A 1 108 ? 9.251 -0.433 -1.441 1.00 96.06 108 THR A C 1
ATOM 824 O O . THR A 1 108 ? 8.814 -1.319 -0.710 1.00 96.06 108 THR A O 1
ATOM 827 N N . ILE A 1 109 ? 9.588 -0.656 -2.709 1.00 93.44 109 ILE A N 1
ATOM 828 C CA . ILE A 1 109 ? 9.768 -1.983 -3.296 1.00 93.44 109 ILE A CA 1
ATOM 829 C C . ILE A 1 109 ? 11.220 -2.063 -3.764 1.00 93.44 109 ILE A C 1
ATOM 831 O O . ILE A 1 109 ? 11.588 -1.416 -4.744 1.00 93.44 109 ILE A O 1
ATOM 835 N N . ILE A 1 110 ? 12.045 -2.834 -3.055 1.00 91.19 110 ILE A N 1
ATOM 836 C CA . ILE A 1 110 ? 13.481 -3.013 -3.333 1.00 91.19 110 ILE A CA 1
ATOM 837 C C . ILE A 1 110 ? 13.763 -4.509 -3.393 1.00 91.19 110 ILE A C 1
ATOM 839 O O . ILE A 1 110 ? 13.380 -5.240 -2.482 1.00 91.19 110 ILE A O 1
ATOM 843 N N . ASN A 1 111 ? 14.431 -4.982 -4.450 1.00 86.00 111 ASN A N 1
ATOM 844 C CA . ASN A 1 111 ? 14.763 -6.404 -4.625 1.00 86.00 111 ASN A CA 1
ATOM 845 C C . ASN A 1 111 ? 13.568 -7.345 -4.365 1.00 86.00 111 ASN A C 1
ATOM 847 O O . ASN A 1 111 ? 13.711 -8.365 -3.695 1.00 86.00 111 ASN A O 1
ATOM 851 N N . THR A 1 112 ? 12.379 -6.993 -4.870 1.00 85.25 112 THR A N 1
ATOM 852 C CA . THR A 1 112 ? 11.111 -7.739 -4.688 1.00 85.25 112 THR A CA 1
ATOM 853 C C . THR A 1 112 ? 10.565 -7.801 -3.255 1.00 85.25 112 THR A C 1
ATOM 855 O O . THR A 1 112 ? 9.613 -8.531 -2.998 1.00 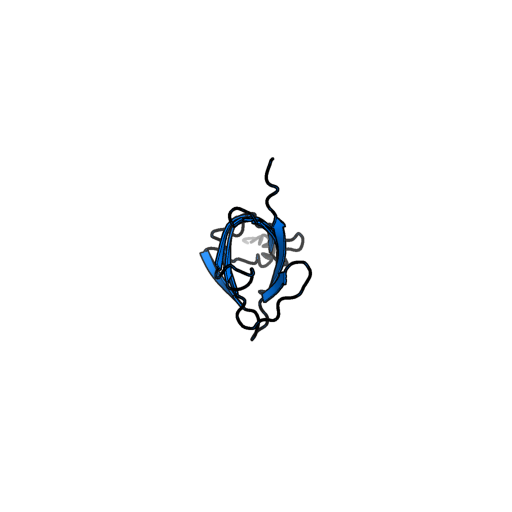85.25 112 THR A O 1
ATOM 858 N N . VAL A 1 113 ? 11.113 -7.014 -2.328 1.00 90.94 113 VAL A N 1
ATOM 859 C CA . VAL A 1 113 ? 10.576 -6.850 -0.973 1.00 90.94 113 VAL A CA 1
ATOM 860 C C . VAL A 1 113 ? 9.816 -5.532 -0.897 1.00 90.94 113 VAL A C 1
ATOM 862 O O . VAL A 1 113 ? 10.396 -4.471 -1.128 1.00 90.94 113 VAL A O 1
ATOM 865 N N . LEU A 1 114 ? 8.531 -5.606 -0.557 1.00 94.56 114 LEU A N 1
ATOM 866 C CA . LEU A 1 114 ? 7.694 -4.459 -0.236 1.00 94.56 114 LEU A CA 1
ATOM 867 C C . LEU A 1 114 ? 7.842 -4.136 1.251 1.00 94.56 114 LEU A C 1
ATOM 869 O O . LEU A 1 114 ? 7.535 -4.961 2.111 1.00 94.56 114 LEU A O 1
ATOM 873 N N . THR A 1 115 ? 8.306 -2.929 1.552 1.00 95.88 115 THR A N 1
ATOM 874 C CA . THR A 1 115 ? 8.259 -2.348 2.895 1.00 95.88 115 THR A CA 1
ATOM 875 C C . THR A 1 115 ? 7.209 -1.251 2.910 1.00 95.88 115 THR A C 1
ATOM 877 O O . THR A 1 115 ? 7.237 -0.389 2.039 1.00 95.88 115 THR A O 1
ATOM 880 N N . ILE A 1 116 ? 6.293 -1.273 3.874 1.00 97.44 116 ILE A N 1
ATOM 881 C CA . ILE A 1 116 ? 5.253 -0.255 4.027 1.00 97.44 116 ILE A CA 1
ATOM 882 C C . ILE A 1 116 ? 5.084 0.126 5.496 1.00 97.44 116 ILE A C 1
ATOM 884 O O . ILE A 1 116 ? 4.968 -0.733 6.372 1.00 97.44 116 ILE A O 1
ATOM 888 N N . ASN A 1 117 ? 5.070 1.425 5.755 1.00 98.00 117 ASN A N 1
ATOM 889 C CA . ASN A 1 117 ? 4.711 2.020 7.030 1.00 98.00 117 ASN A CA 1
ATOM 890 C C . ASN A 1 117 ? 3.338 2.663 6.879 1.00 98.00 117 ASN A C 1
ATOM 892 O O . ASN A 1 117 ? 3.065 3.317 5.872 1.00 98.00 117 ASN A O 1
ATOM 896 N N . ILE A 1 118 ? 2.472 2.443 7.860 1.00 97.44 118 ILE A N 1
ATOM 897 C CA . ILE A 1 118 ? 1.093 2.908 7.853 1.00 97.44 118 ILE A CA 1
ATOM 898 C C . ILE A 1 118 ? 0.797 3.516 9.217 1.00 97.44 118 ILE A C 1
ATOM 900 O O . ILE A 1 118 ? 1.007 2.867 10.238 1.00 97.44 118 ILE A O 1
ATOM 904 N N . ASP A 1 119 ? 0.251 4.722 9.229 1.00 97.00 119 ASP A N 1
ATOM 905 C CA . ASP A 1 119 ? -0.276 5.374 10.421 1.00 97.00 119 ASP A CA 1
ATOM 906 C C . ASP A 1 119 ? -1.776 5.619 10.247 1.00 97.00 119 ASP A C 1
ATOM 908 O O . ASP A 1 119 ? -2.211 6.192 9.247 1.00 97.00 119 ASP A O 1
ATOM 912 N N . THR A 1 120 ? -2.579 5.205 11.224 1.00 94.75 120 THR A N 1
ATOM 913 C CA . THR A 1 120 ? -4.011 5.526 11.291 1.00 94.75 120 THR A CA 1
ATOM 914 C C . THR A 1 120 ? -4.193 6.872 11.975 1.00 94.75 120 THR A C 1
ATOM 916 O O . THR A 1 120 ? -3.738 7.077 13.103 1.00 94.75 120 THR A O 1
ATOM 919 N N . VAL A 1 121 ? -4.877 7.794 11.306 1.00 95.06 121 VAL A N 1
ATOM 920 C CA . VAL A 1 121 ? -5.085 9.165 11.767 1.00 95.06 121 VAL A CA 1
ATOM 921 C C . VAL A 1 121 ? -6.586 9.460 11.803 1.00 95.06 121 VAL A C 1
ATOM 923 O O . VAL A 1 121 ? -7.254 9.320 10.774 1.00 95.06 121 VAL A O 1
ATOM 926 N N . PRO A 1 122 ? -7.133 9.930 12.939 1.00 92.75 122 PRO A N 1
ATOM 927 C CA . PRO A 1 122 ? -8.512 10.392 12.996 1.00 92.75 122 PRO A CA 1
ATOM 928 C C . PRO A 1 122 ? -8.749 11.540 12.013 1.00 92.75 122 PRO A C 1
ATOM 930 O O . PRO A 1 122 ? -7.960 12.486 11.936 1.00 92.75 122 PRO A O 1
ATOM 933 N N . LEU A 1 123 ? -9.866 11.495 11.294 1.00 90.06 123 LEU A N 1
ATOM 934 C CA . LEU A 1 123 ? -10.368 12.655 10.575 1.00 90.06 123 LEU A CA 1
ATOM 935 C C . LEU A 1 123 ? -10.888 13.633 11.623 1.00 90.06 123 LEU A C 1
ATOM 937 O O . LEU A 1 123 ? -11.900 13.378 12.275 1.00 90.06 123 LEU A O 1
ATOM 941 N N . SER A 1 124 ? -10.168 14.735 11.838 1.00 77.75 124 SER A N 1
ATOM 942 C CA . SER A 1 124 ? -10.630 15.803 12.718 1.00 77.75 124 SER A CA 1
ATOM 943 C C . SER A 1 124 ? -12.027 16.211 12.260 1.00 77.75 124 SER A C 1
ATOM 945 O O . SER A 1 124 ? -12.180 16.708 11.142 1.00 77.75 124 SER A O 1
ATOM 947 N N . GLN A 1 125 ? -13.046 16.008 13.099 1.00 53.91 125 GLN A N 1
ATOM 948 C CA . GLN A 1 125 ? -14.343 16.613 12.837 1.00 53.91 125 GLN A CA 1
ATOM 949 C C . GLN A 1 125 ? -14.122 18.124 12.863 1.00 53.91 125 GLN A C 1
ATOM 951 O O . GLN A 1 125 ? -13.824 18.688 13.917 1.00 53.91 125 GLN A O 1
ATOM 956 N N . GLN A 1 126 ? -14.196 18.770 11.696 1.00 45.94 126 GLN A N 1
ATOM 957 C CA . GLN A 1 126 ? -14.381 20.213 11.639 1.00 45.94 126 GLN A CA 1
ATOM 958 C C . GLN A 1 126 ? -15.701 20.488 12.360 1.00 45.94 126 GLN A C 1
ATOM 960 O O . GLN A 1 126 ? -16.777 20.236 11.823 1.00 45.94 126 GLN A O 1
ATOM 965 N N . SER A 1 127 ? -15.570 20.871 13.628 1.00 43.59 127 SER A N 1
ATOM 966 C CA . SER A 1 127 ? -16.652 21.338 14.489 1.00 43.59 127 SER A CA 1
ATOM 967 C C . SER A 1 127 ? -16.871 22.820 14.231 1.00 43.59 127 SER A C 1
ATOM 969 O O . SER A 1 127 ? -15.846 23.526 14.072 1.00 43.59 127 SER A O 1
#

Secondary structure (DSSP, 8-state):
------------------TTEEEEEESSTT--EEEEETTEE---TT-EEEEEESSSSEEEEEEEEEETTEEEEEEEEEEEEE-TTSSEEEEEEEEE-SSSEEEEEEEEEETTEEEEEEEEEE-----